Protein AF-A0A2N5GWS1-F1 (afdb_monomer_lite)

Sequence (169 aa):
MLAQNDRQTDELIFHIEDLYSKLSQNGFRKGNDLQSTSHILSLHENSSSDELVAKSTEIFDRMKKERIKPKSMFYPQMALLTFIEKGIDNLTEIKEIWEQLNAEKPFKWKKDINFMMAVTFVVSDKIEDSSLLQTNLSTTIETLIQAQQAASMAAISTAAVAASSSGGE

Structure (mmCIF, N/CA/C/O backbone):
data_AF-A0A2N5GWS1-F1
#
_entry.id   AF-A0A2N5GWS1-F1
#
loop_
_atom_site.group_PDB
_atom_site.id
_atom_site.type_symbol
_atom_site.label_atom_id
_atom_site.label_alt_id
_atom_site.label_comp_id
_atom_site.label_asym_id
_atom_site.label_entity_id
_atom_site.label_seq_id
_atom_site.pdbx_PDB_ins_code
_atom_site.Cartn_x
_atom_site.Cartn_y
_atom_site.Cartn_z
_atom_site.occupancy
_atom_site.B_iso_or_equiv
_atom_site.auth_seq_id
_atom_site.auth_comp_id
_atom_site.auth_asym_id
_atom_site.auth_atom_id
_atom_site.pdbx_PDB_model_num
ATOM 1 N N . MET A 1 1 ? 28.946 10.573 -18.589 1.00 50.00 1 MET A N 1
ATOM 2 C CA . MET A 1 1 ? 28.349 10.559 -17.238 1.00 50.00 1 MET A CA 1
ATOM 3 C C . MET A 1 1 ? 27.018 11.306 -17.203 1.00 50.00 1 MET A C 1
ATOM 5 O O . MET A 1 1 ? 26.047 10.670 -16.840 1.00 50.00 1 MET A O 1
ATOM 9 N N . LEU A 1 2 ? 26.904 12.555 -17.688 1.00 50.28 2 LEU A N 1
ATOM 10 C CA . LEU A 1 2 ? 25.602 13.262 -17.755 1.00 50.28 2 LEU A CA 1
ATOM 11 C C . LEU A 1 2 ? 24.553 12.551 -18.637 1.00 50.28 2 LEU A C 1
ATOM 13 O O . LEU A 1 2 ? 23.504 12.175 -18.143 1.00 50.28 2 LEU A O 1
ATOM 17 N N . ALA A 1 3 ? 24.895 12.202 -19.882 1.00 53.25 3 ALA A N 1
ATOM 18 C CA . ALA A 1 3 ? 23.974 11.490 -20.783 1.00 53.25 3 ALA A CA 1
ATOM 19 C C . ALA A 1 3 ? 23.582 10.064 -20.326 1.00 53.25 3 ALA A C 1
ATOM 21 O O . ALA A 1 3 ? 22.663 9.470 -20.880 1.00 53.25 3 ALA A O 1
ATOM 22 N N . GLN A 1 4 ? 24.310 9.484 -19.365 1.00 48.00 4 GLN A N 1
ATOM 23 C CA . GLN A 1 4 ? 23.981 8.172 -18.795 1.00 48.00 4 GLN A CA 1
ATOM 24 C C . GLN A 1 4 ? 22.977 8.321 -17.647 1.00 48.00 4 GLN A C 1
ATOM 26 O O . GLN A 1 4 ? 22.043 7.531 -17.569 1.00 48.00 4 GLN A O 1
ATOM 31 N N . ASN A 1 5 ? 23.120 9.378 -16.840 1.00 58.09 5 ASN A N 1
ATOM 32 C CA . ASN A 1 5 ? 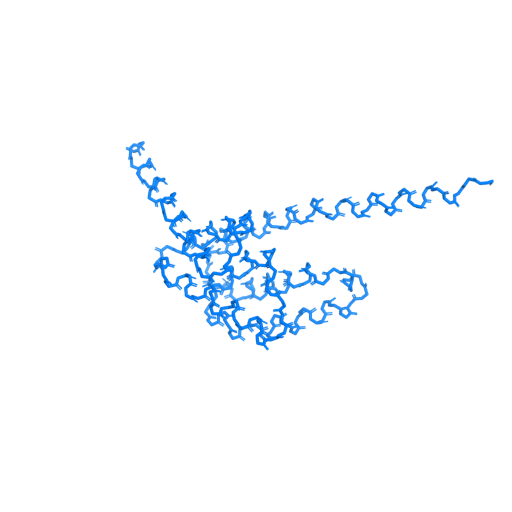22.134 9.755 -15.829 1.00 58.09 5 ASN A CA 1
ATOM 33 C C . ASN A 1 5 ? 20.807 10.195 -16.465 1.00 58.09 5 ASN A C 1
ATOM 35 O O . ASN A 1 5 ? 19.753 9.831 -15.953 1.00 58.09 5 ASN A O 1
ATOM 39 N N . ASP A 1 6 ? 20.843 10.911 -17.595 1.00 59.97 6 ASP A N 1
ATOM 40 C CA . ASP A 1 6 ? 19.622 11.324 -18.305 1.00 59.97 6 ASP A CA 1
ATOM 41 C C . ASP A 1 6 ? 18.834 10.104 -18.809 1.00 59.97 6 ASP A C 1
ATOM 43 O O . ASP A 1 6 ? 17.643 9.987 -18.544 1.00 59.97 6 ASP A O 1
ATOM 47 N N . ARG A 1 7 ? 19.514 9.124 -19.425 1.00 58.28 7 ARG A N 1
ATOM 48 C CA . ARG A 1 7 ? 18.871 7.875 -19.875 1.00 58.28 7 ARG A CA 1
ATOM 49 C C . ARG A 1 7 ? 18.282 7.060 -18.727 1.00 58.28 7 ARG A C 1
ATOM 51 O O . ARG A 1 7 ? 17.168 6.572 -18.851 1.00 58.28 7 ARG A O 1
ATOM 58 N N . GLN A 1 8 ? 18.999 6.941 -17.609 1.00 67.56 8 GLN A N 1
ATOM 59 C CA . GLN A 1 8 ? 18.480 6.260 -16.416 1.00 67.56 8 GLN A CA 1
ATOM 60 C C . GLN A 1 8 ? 17.263 6.984 -15.824 1.00 67.56 8 GLN A C 1
ATOM 62 O O . GLN A 1 8 ? 16.341 6.342 -15.327 1.00 67.56 8 GLN A O 1
ATOM 67 N N . THR A 1 9 ? 17.244 8.316 -15.899 1.00 71.06 9 THR A N 1
ATOM 68 C CA . THR A 1 9 ? 16.111 9.127 -15.441 1.00 71.06 9 THR A CA 1
ATOM 69 C C . THR A 1 9 ? 14.896 8.932 -16.347 1.00 71.06 9 THR A C 1
ATOM 71 O O . THR A 1 9 ? 13.797 8.715 -15.841 1.00 71.06 9 THR A O 1
ATOM 74 N N . ASP A 1 10 ? 15.085 8.938 -17.668 1.00 72.94 10 ASP A N 1
ATOM 75 C CA . ASP A 1 10 ? 14.013 8.701 -18.642 1.00 72.94 10 ASP A CA 1
ATOM 76 C C . ASP A 1 10 ? 13.424 7.286 -18.516 1.00 72.94 10 ASP A C 1
ATOM 78 O O . ASP A 1 10 ? 12.205 7.113 -18.546 1.00 72.94 10 ASP A O 1
ATOM 82 N N . GLU A 1 11 ? 14.275 6.273 -18.320 1.00 79.00 11 GLU A N 1
ATOM 83 C CA . GLU A 1 11 ? 13.850 4.887 -18.078 1.00 79.00 11 GLU A CA 1
ATOM 84 C C . GLU A 1 11 ? 13.017 4.765 -16.792 1.00 79.00 11 GLU A C 1
ATOM 86 O O . GLU A 1 11 ? 11.968 4.115 -16.794 1.00 79.00 11 GLU A O 1
ATOM 91 N N . LEU A 1 12 ? 13.429 5.438 -15.711 1.00 77.31 12 LEU A N 1
ATOM 92 C CA . LEU A 1 12 ? 12.685 5.461 -14.452 1.00 77.31 12 LEU A CA 1
ATOM 93 C C . LEU A 1 12 ? 11.334 6.177 -14.593 1.00 77.31 12 LEU A C 1
ATOM 95 O O . LEU A 1 12 ? 10.323 5.679 -14.096 1.00 77.31 12 LEU A O 1
ATOM 99 N N . ILE A 1 13 ? 11.293 7.320 -15.286 1.00 79.81 13 ILE A N 1
ATOM 100 C CA . ILE A 1 13 ? 10.047 8.053 -15.558 1.00 79.81 13 ILE A CA 1
ATOM 101 C C . ILE A 1 13 ? 9.083 7.169 -16.348 1.00 79.81 13 ILE A C 1
ATOM 103 O O . ILE A 1 13 ? 7.932 7.011 -15.943 1.00 79.81 13 ILE A O 1
ATOM 107 N N . PHE A 1 14 ? 9.561 6.539 -17.424 1.00 87.12 14 PHE A N 1
ATOM 108 C CA . PHE A 1 14 ? 8.744 5.635 -18.227 1.00 87.12 14 PHE A CA 1
ATOM 109 C C . PHE A 1 14 ? 8.207 4.465 -17.393 1.00 87.12 14 PHE A C 1
ATOM 111 O O . PHE A 1 14 ? 7.033 4.110 -17.499 1.00 87.12 14 PHE A O 1
ATOM 118 N N . HIS A 1 15 ? 9.036 3.893 -16.516 1.00 85.56 15 HIS A N 1
ATOM 119 C CA . HIS A 1 15 ? 8.614 2.820 -15.621 1.00 85.56 15 HIS A CA 1
ATOM 120 C C . HIS A 1 15 ? 7.516 3.269 -14.637 1.00 85.56 15 HIS A C 1
ATOM 122 O O . HIS A 1 15 ? 6.515 2.569 -14.464 1.00 85.56 15 HIS A O 1
ATOM 128 N N . ILE A 1 16 ? 7.648 4.459 -14.041 1.00 83.88 16 ILE A N 1
ATOM 129 C CA . ILE A 1 16 ? 6.628 5.045 -13.156 1.00 83.88 16 ILE A CA 1
ATOM 130 C C . ILE A 1 16 ? 5.314 5.297 -13.914 1.00 83.88 16 ILE A C 1
ATOM 132 O O . ILE A 1 16 ? 4.234 5.018 -13.385 1.00 83.88 16 ILE A O 1
ATOM 136 N N . GLU A 1 17 ? 5.379 5.808 -15.145 1.00 88.44 17 GLU A N 1
ATOM 137 C CA . GLU A 1 17 ? 4.200 6.056 -15.983 1.00 88.44 17 GLU A CA 1
ATOM 138 C C . GLU A 1 17 ? 3.496 4.757 -16.402 1.00 88.44 17 GLU A C 1
ATOM 140 O O . GLU A 1 17 ? 2.261 4.688 -16.372 1.00 88.44 17 GLU A O 1
ATOM 145 N N . ASP A 1 18 ? 4.261 3.712 -16.733 1.00 94.25 18 ASP A N 1
ATOM 146 C CA . ASP A 1 18 ? 3.735 2.377 -17.033 1.00 94.25 18 ASP A CA 1
ATOM 147 C C . ASP A 1 18 ? 2.987 1.795 -15.824 1.00 94.25 18 ASP A C 1
ATOM 149 O O . ASP A 1 18 ? 1.829 1.382 -15.948 1.00 94.25 18 ASP A O 1
ATOM 153 N N . LEU A 1 19 ? 3.592 1.857 -14.630 1.00 95.31 19 LEU A N 1
ATOM 154 C CA . LEU A 1 19 ? 2.960 1.459 -13.367 1.00 95.31 19 LEU A CA 1
ATOM 155 C C . LEU A 1 19 ? 1.662 2.237 -13.110 1.00 95.31 19 LEU A C 1
ATOM 157 O O . LEU A 1 19 ? 0.618 1.631 -12.853 1.00 95.31 19 LEU A O 1
ATOM 161 N N . TYR A 1 20 ? 1.694 3.567 -13.233 1.00 94.00 20 TYR A N 1
ATOM 162 C CA . TYR A 1 20 ? 0.519 4.418 -13.029 1.00 94.00 20 TYR A CA 1
ATOM 163 C C . TYR A 1 20 ? -0.618 4.048 -13.984 1.00 94.00 20 TYR A C 1
ATOM 165 O O . TYR A 1 20 ? -1.778 3.896 -13.577 1.00 94.00 20 TYR A O 1
ATOM 173 N N . SER A 1 21 ? -0.289 3.889 -15.268 1.00 97.44 21 SER A N 1
ATOM 174 C CA . SER A 1 21 ? -1.249 3.538 -16.308 1.00 97.44 21 SER A CA 1
ATOM 175 C C . SER A 1 21 ? -1.885 2.180 -16.023 1.00 97.44 21 SER A C 1
ATOM 177 O O . SER A 1 21 ? -3.116 2.092 -15.942 1.00 97.44 21 SER A O 1
ATOM 179 N N . LYS A 1 22 ? -1.073 1.147 -15.775 1.00 98.12 22 LYS A N 1
ATOM 180 C CA . LYS A 1 22 ? -1.541 -0.221 -15.519 1.00 98.12 22 LYS A CA 1
ATOM 181 C C . LYS A 1 22 ? -2.358 -0.336 -14.239 1.00 98.12 22 LYS A C 1
ATOM 183 O O . LYS A 1 22 ? -3.424 -0.949 -14.266 1.00 98.12 22 LYS A O 1
ATOM 188 N N . LEU A 1 23 ? -1.941 0.296 -13.142 1.00 97.56 23 LEU A N 1
ATOM 189 C CA . LEU A 1 23 ? -2.748 0.330 -11.918 1.00 97.56 23 LEU A CA 1
ATOM 190 C C . LEU A 1 23 ? -4.103 1.003 -12.171 1.00 97.56 23 LEU A C 1
ATOM 192 O O . LEU A 1 23 ? -5.138 0.492 -11.741 1.00 97.56 23 LEU A O 1
ATOM 196 N N . SER A 1 24 ? -4.129 2.112 -12.922 1.00 97.38 24 SER A N 1
ATOM 197 C CA . SER A 1 24 ? -5.389 2.796 -13.239 1.00 97.38 24 SER A CA 1
ATOM 198 C C . SER A 1 24 ? -6.347 1.932 -14.067 1.00 97.38 24 SER A C 1
ATOM 200 O O . SER A 1 24 ? -7.559 1.960 -13.845 1.00 97.38 24 SER A O 1
ATOM 202 N N . GLN A 1 25 ? -5.804 1.119 -14.977 1.00 97.50 25 GLN A N 1
ATOM 203 C CA . GLN A 1 25 ? -6.565 0.151 -15.769 1.00 97.50 25 GLN A CA 1
ATOM 204 C C . GLN A 1 25 ? -7.086 -1.017 -14.913 1.00 97.50 25 GLN A C 1
ATOM 206 O O . GLN A 1 25 ? -8.137 -1.572 -15.220 1.00 97.50 25 GLN A O 1
ATOM 211 N N . ASN A 1 26 ? -6.417 -1.330 -13.799 1.00 96.00 26 ASN A N 1
ATOM 212 C CA . ASN A 1 26 ? -6.798 -2.377 -12.843 1.00 96.00 26 ASN A CA 1
ATOM 213 C C . ASN A 1 26 ? -7.661 -1.857 -11.672 1.00 96.00 26 ASN A C 1
ATOM 215 O O . ASN A 1 26 ? -7.730 -2.461 -10.605 1.00 96.00 26 ASN A O 1
ATOM 219 N N . GLY A 1 27 ? -8.363 -0.736 -11.864 1.00 93.06 27 GLY A N 1
ATOM 220 C CA . GLY A 1 27 ? -9.391 -0.258 -10.932 1.00 93.06 27 GLY A CA 1
ATOM 221 C C . GLY A 1 27 ? -8.901 0.696 -9.842 1.00 93.06 27 GLY A C 1
ATOM 222 O O . GLY A 1 27 ? -9.717 1.170 -9.042 1.00 93.06 27 GLY A O 1
ATOM 223 N N . PHE A 1 28 ? -7.613 1.051 -9.830 1.00 96.00 28 PHE A N 1
ATOM 224 C CA . PHE A 1 28 ? -7.108 2.099 -8.951 1.00 96.00 28 PHE A CA 1
ATOM 225 C C . PHE A 1 28 ? -7.523 3.474 -9.481 1.00 96.00 28 PHE A C 1
ATOM 227 O O . PHE A 1 28 ? -7.305 3.838 -10.636 1.00 96.00 28 PHE A O 1
ATOM 234 N N . ARG A 1 29 ? -8.139 4.284 -8.620 1.00 96.38 29 ARG A N 1
ATOM 235 C CA . ARG A 1 29 ? -8.558 5.641 -8.997 1.00 96.38 29 ARG A CA 1
ATOM 236 C C . ARG A 1 29 ? -7.342 6.535 -9.243 1.00 96.38 29 ARG A C 1
ATOM 238 O O . ARG A 1 29 ? -6.488 6.650 -8.370 1.00 96.38 29 ARG A O 1
ATOM 245 N N . LYS A 1 30 ? -7.325 7.218 -10.390 1.00 93.06 30 LYS A N 1
ATOM 246 C CA . LYS A 1 30 ? -6.321 8.236 -10.727 1.00 93.06 30 LYS A CA 1
ATOM 247 C C . LYS A 1 30 ? -6.293 9.358 -9.685 1.00 93.06 30 LYS A C 1
ATOM 249 O O . LYS A 1 30 ? -7.343 9.790 -9.211 1.00 93.06 30 LYS A O 1
ATOM 254 N N . GLY A 1 31 ? -5.094 9.830 -9.357 1.00 86.88 31 GLY A N 1
ATOM 255 C CA . GLY A 1 31 ? -4.857 10.922 -8.412 1.00 86.88 31 GLY A CA 1
ATOM 256 C C . GLY A 1 31 ? -3.470 10.842 -7.777 1.00 86.88 31 GLY A C 1
ATOM 257 O O . GLY A 1 31 ? -2.670 9.980 -8.143 1.00 86.88 31 GLY A O 1
ATOM 258 N N . ASN A 1 32 ? -3.212 11.722 -6.810 1.00 83.44 32 ASN A N 1
ATOM 259 C CA . ASN A 1 32 ? -1.914 11.826 -6.136 1.00 83.44 32 ASN A CA 1
ATOM 260 C C . ASN A 1 32 ? -1.539 10.531 -5.409 1.00 83.44 32 ASN A C 1
ATOM 262 O O . ASN A 1 32 ? -0.408 10.083 -5.525 1.00 83.44 32 ASN A O 1
ATOM 266 N N . ASP A 1 33 ? -2.498 9.878 -4.745 1.00 87.75 33 ASP A N 1
ATOM 267 C CA . ASP A 1 33 ? -2.230 8.612 -4.054 1.00 87.75 33 ASP A CA 1
ATOM 268 C C . ASP A 1 33 ? -1.742 7.526 -5.025 1.00 87.75 33 ASP A C 1
ATOM 270 O O . ASP A 1 33 ? -0.825 6.771 -4.709 1.00 87.75 33 ASP A O 1
ATOM 274 N N . LEU A 1 34 ? -2.315 7.469 -6.235 1.00 91.62 34 LEU A N 1
ATOM 275 C CA . LEU A 1 34 ? -1.888 6.537 -7.281 1.00 91.62 34 LEU A CA 1
ATOM 276 C C . LEU A 1 34 ? -0.493 6.882 -7.815 1.00 91.62 34 LEU A C 1
ATOM 278 O O . LEU A 1 34 ? 0.307 5.985 -8.076 1.00 91.62 34 LEU A O 1
ATOM 282 N N . GLN A 1 35 ? -0.186 8.172 -7.947 1.00 84.31 35 GLN A N 1
ATOM 283 C CA . GLN A 1 35 ? 1.146 8.632 -8.331 1.00 84.31 35 GLN A CA 1
ATOM 284 C C . GLN A 1 35 ? 2.182 8.226 -7.278 1.00 84.31 35 GLN A C 1
ATOM 286 O O . GLN A 1 35 ? 3.161 7.568 -7.618 1.00 84.31 35 GLN A O 1
ATOM 291 N N . SER A 1 36 ? 1.931 8.521 -5.999 1.00 84.06 36 SER A N 1
ATOM 292 C CA . SER A 1 36 ? 2.791 8.098 -4.888 1.00 84.06 36 SER A CA 1
ATOM 293 C C . SER A 1 36 ? 2.977 6.582 -4.860 1.00 84.06 36 SER A C 1
ATOM 295 O O . SER A 1 36 ? 4.094 6.106 -4.705 1.00 84.06 36 SER A O 1
ATOM 297 N N . THR A 1 37 ? 1.908 5.819 -5.089 1.00 90.25 37 THR A N 1
ATOM 298 C CA . THR A 1 37 ? 1.956 4.350 -5.193 1.00 90.25 37 THR A CA 1
ATOM 299 C C . THR A 1 37 ? 2.880 3.895 -6.321 1.00 90.25 37 THR A C 1
ATOM 301 O O . THR A 1 37 ? 3.702 3.010 -6.115 1.00 90.25 37 THR A O 1
ATOM 304 N N . SER A 1 38 ? 2.789 4.526 -7.493 1.00 88.88 38 SER A N 1
ATOM 305 C CA . SER A 1 38 ? 3.617 4.190 -8.660 1.00 88.88 38 SER A CA 1
ATOM 306 C C . SER A 1 38 ? 5.096 4.496 -8.405 1.00 88.88 38 SER A C 1
ATOM 308 O O . SER A 1 38 ? 5.953 3.679 -8.727 1.00 88.88 38 SER A O 1
ATOM 310 N N . HIS A 1 39 ? 5.395 5.619 -7.742 1.00 83.50 39 HIS A N 1
ATOM 311 C CA . HIS A 1 39 ? 6.753 5.929 -7.292 1.00 83.50 39 HIS A CA 1
ATOM 312 C C . HIS A 1 39 ? 7.283 4.891 -6.300 1.00 83.50 39 HIS A C 1
ATOM 314 O O . HIS A 1 39 ? 8.387 4.393 -6.486 1.00 83.50 39 HIS A O 1
ATOM 320 N N . ILE A 1 40 ? 6.504 4.521 -5.280 1.00 85.50 40 ILE A N 1
ATOM 321 C CA . ILE A 1 40 ? 6.928 3.516 -4.294 1.00 85.50 40 ILE A CA 1
ATOM 322 C C . ILE A 1 40 ? 7.207 2.174 -4.981 1.00 85.50 40 ILE A C 1
ATOM 324 O O . ILE A 1 40 ? 8.237 1.565 -4.724 1.00 85.50 40 ILE A O 1
ATOM 328 N N . LEU A 1 41 ? 6.330 1.728 -5.885 1.00 88.06 41 LEU A N 1
ATOM 329 C CA . LEU A 1 41 ? 6.518 0.471 -6.613 1.00 88.06 41 LEU A CA 1
ATOM 330 C C . LEU A 1 41 ? 7.750 0.488 -7.525 1.00 88.06 41 LEU A C 1
ATOM 332 O O . LEU A 1 41 ? 8.413 -0.537 -7.631 1.00 88.06 41 LEU A O 1
ATOM 336 N N . SER A 1 42 ? 8.099 1.636 -8.115 1.00 85.50 42 SER A N 1
ATOM 337 C CA . SER A 1 42 ? 9.307 1.769 -8.946 1.00 85.50 42 SER A CA 1
ATOM 338 C C . SER A 1 42 ? 10.622 1.530 -8.191 1.00 85.50 42 SER A C 1
ATOM 340 O O . SER A 1 42 ? 11.660 1.364 -8.821 1.00 85.50 42 SER A O 1
ATOM 342 N N . LEU A 1 43 ? 10.589 1.471 -6.852 1.00 83.12 43 LEU A N 1
ATOM 343 C CA . LEU A 1 43 ? 11.749 1.109 -6.031 1.00 83.12 43 LEU A CA 1
ATOM 344 C C . LEU A 1 43 ? 12.043 -0.404 -6.040 1.00 83.12 43 LEU A C 1
ATOM 346 O O . LEU A 1 43 ? 13.069 -0.829 -5.513 1.00 83.12 43 LEU A O 1
ATOM 350 N N . HIS A 1 44 ? 11.164 -1.235 -6.610 1.00 80.44 44 HIS A N 1
ATOM 351 C CA . HIS A 1 44 ? 11.452 -2.652 -6.837 1.00 80.44 44 HIS A CA 1
ATOM 352 C C . HIS A 1 44 ? 12.406 -2.824 -8.018 1.00 80.44 44 HIS A C 1
ATOM 354 O O . HIS A 1 44 ? 11.980 -2.907 -9.164 1.00 80.44 44 HIS A O 1
ATOM 360 N N . GLU A 1 45 ? 13.700 -2.959 -7.738 1.00 74.12 45 GLU A N 1
ATOM 361 C CA . GLU A 1 45 ? 14.736 -3.055 -8.782 1.00 74.12 45 GLU A CA 1
ATOM 362 C C . GLU A 1 45 ? 14.622 -4.310 -9.672 1.00 74.12 45 GLU A C 1
ATOM 364 O O . GLU A 1 45 ? 15.092 -4.306 -10.806 1.00 74.12 45 GLU A O 1
ATOM 369 N N . ASN A 1 46 ? 13.995 -5.387 -9.178 1.00 76.62 46 ASN A N 1
ATOM 370 C CA . ASN A 1 46 ? 13.985 -6.706 -9.830 1.00 76.62 46 ASN A CA 1
ATOM 371 C C . ASN A 1 46 ? 12.581 -7.243 -10.166 1.00 76.62 46 ASN A C 1
ATOM 373 O O . ASN A 1 46 ? 12.442 -8.436 -10.427 1.00 76.62 46 ASN A O 1
ATOM 377 N N . SER A 1 47 ? 11.536 -6.410 -10.118 1.00 82.56 47 SER A N 1
ATOM 378 C CA . SER A 1 47 ? 10.164 -6.832 -10.453 1.00 82.56 47 SER A CA 1
ATOM 379 C C . SER A 1 47 ? 9.648 -6.104 -11.686 1.00 82.56 47 SER A C 1
ATOM 381 O O . SER A 1 47 ? 9.857 -4.905 -11.850 1.00 82.56 47 SER A O 1
ATOM 383 N N . SER A 1 48 ? 8.926 -6.816 -12.546 1.00 90.31 48 SER A N 1
ATOM 384 C CA . SER A 1 48 ? 8.242 -6.191 -13.679 1.00 90.31 48 SER A CA 1
ATOM 385 C C . SER A 1 48 ? 7.019 -5.387 -13.221 1.00 90.31 48 SER A C 1
ATOM 387 O O . SER A 1 48 ? 6.385 -5.710 -12.211 1.00 90.31 48 SER A O 1
ATOM 389 N N . SER A 1 49 ? 6.616 -4.375 -14.000 1.00 92.50 49 SER A N 1
ATOM 390 C CA . SER A 1 49 ? 5.391 -3.616 -13.714 1.00 92.50 49 SER A CA 1
ATOM 391 C C . SER A 1 49 ? 4.161 -4.520 -13.596 1.00 92.50 49 SER A C 1
ATOM 393 O O . SER A 1 49 ? 3.296 -4.272 -12.761 1.00 92.50 49 SER A O 1
ATOM 395 N N . ASP A 1 50 ? 4.079 -5.577 -14.409 1.00 94.31 50 ASP A N 1
ATOM 396 C CA . ASP A 1 50 ? 2.933 -6.492 -14.423 1.00 94.31 50 ASP A CA 1
ATOM 397 C C . ASP A 1 50 ? 2.846 -7.304 -13.127 1.00 94.31 50 ASP A C 1
ATOM 399 O O . ASP A 1 50 ? 1.767 -7.425 -12.547 1.00 94.31 50 ASP A O 1
ATOM 403 N N . GLU A 1 51 ? 3.979 -7.793 -12.618 1.00 93.50 51 GLU A N 1
ATOM 404 C CA . GLU A 1 51 ? 4.042 -8.481 -11.324 1.00 93.50 51 GLU A CA 1
ATOM 405 C C . GLU A 1 51 ? 3.646 -7.553 -10.170 1.00 93.50 51 GLU A C 1
ATOM 407 O O . GLU A 1 51 ? 2.890 -7.951 -9.282 1.00 93.50 51 GLU A O 1
ATOM 412 N N . LEU A 1 52 ? 4.118 -6.304 -10.183 1.00 94.12 52 LEU A N 1
ATOM 413 C CA . LEU A 1 52 ? 3.813 -5.319 -9.142 1.00 94.12 52 LEU A CA 1
ATOM 414 C C . LEU A 1 52 ? 2.344 -4.888 -9.162 1.00 94.12 52 LEU A C 1
ATOM 416 O O . LEU A 1 52 ? 1.721 -4.753 -8.104 1.00 94.12 52 LEU A O 1
ATOM 420 N N . VAL A 1 53 ? 1.767 -4.717 -10.352 1.00 96.50 53 VAL A N 1
ATOM 421 C CA . VAL A 1 53 ? 0.341 -4.420 -10.540 1.00 96.50 53 VAL A CA 1
ATOM 422 C C . VAL A 1 53 ? -0.511 -5.602 -10.090 1.00 96.50 53 VAL A C 1
ATOM 424 O O . VAL A 1 53 ? -1.497 -5.396 -9.378 1.00 96.50 53 VAL A O 1
ATOM 427 N N . ALA A 1 54 ? -0.123 -6.833 -10.436 1.00 95.19 54 ALA A N 1
ATOM 428 C CA . ALA A 1 54 ? -0.819 -8.041 -10.005 1.00 95.19 54 ALA A CA 1
ATOM 429 C C . ALA A 1 54 ? -0.814 -8.176 -8.474 1.00 95.19 54 ALA A C 1
ATOM 431 O O . ALA A 1 54 ? -1.884 -8.280 -7.874 1.00 95.19 54 ALA A O 1
ATOM 432 N N . LYS A 1 55 ? 0.358 -8.059 -7.831 1.00 93.38 55 LYS A N 1
ATOM 433 C CA . LYS A 1 55 ? 0.491 -8.072 -6.362 1.00 93.38 55 LYS A CA 1
ATOM 434 C C . LYS A 1 55 ? -0.346 -6.976 -5.701 1.00 93.38 55 LYS A C 1
ATOM 436 O O . LYS A 1 55 ? -1.080 -7.237 -4.751 1.00 93.38 55 LYS A O 1
ATOM 441 N N . SER A 1 56 ? -0.278 -5.750 -6.220 1.00 94.81 56 SER A N 1
ATOM 442 C CA . SER A 1 56 ? -1.046 -4.616 -5.687 1.00 94.81 56 SER A CA 1
ATOM 443 C C . SER A 1 56 ? -2.557 -4.847 -5.797 1.00 94.81 56 SER A C 1
ATOM 445 O O . SER A 1 56 ? -3.307 -4.548 -4.864 1.00 94.81 56 SER A O 1
ATOM 447 N N . THR A 1 57 ? -3.012 -5.416 -6.916 1.00 94.88 57 THR A N 1
ATOM 448 C CA . THR A 1 57 ? -4.424 -5.759 -7.151 1.00 94.88 57 THR A CA 1
ATOM 449 C C . THR A 1 57 ? -4.880 -6.891 -6.230 1.00 94.88 57 THR A C 1
ATOM 451 O O . THR A 1 57 ? -5.970 -6.830 -5.663 1.00 94.88 57 THR A O 1
ATOM 454 N N . GLU A 1 58 ? -4.031 -7.888 -5.993 1.00 93.81 58 GLU A N 1
ATOM 455 C CA . GLU A 1 58 ? -4.320 -8.972 -5.056 1.00 93.81 58 GLU A CA 1
ATOM 456 C C . GLU A 1 58 ? -4.484 -8.456 -3.617 1.00 93.81 58 GLU A C 1
ATOM 458 O O . GLU A 1 58 ? -5.460 -8.801 -2.943 1.00 93.81 58 GLU A O 1
ATOM 463 N N . ILE A 1 59 ? -3.599 -7.559 -3.167 1.00 93.50 59 ILE A N 1
ATOM 464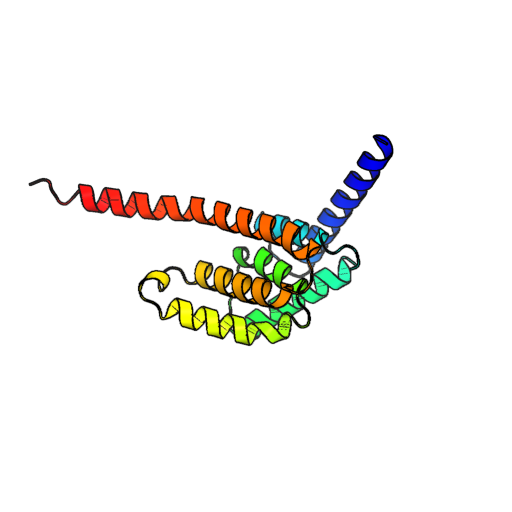 C CA . ILE A 1 59 ? -3.720 -6.875 -1.869 1.00 93.50 59 ILE A CA 1
ATOM 465 C C . ILE A 1 59 ? -5.034 -6.081 -1.808 1.00 93.50 59 ILE A C 1
ATOM 467 O O . ILE A 1 59 ? -5.757 -6.156 -0.811 1.00 93.50 59 ILE A O 1
ATOM 471 N N . PHE A 1 60 ? -5.395 -5.371 -2.883 1.00 93.06 60 PHE A N 1
ATOM 472 C CA . PHE A 1 60 ? -6.653 -4.621 -2.985 1.00 93.06 60 PHE A CA 1
ATOM 473 C C . PHE A 1 60 ? -7.879 -5.503 -2.793 1.00 93.06 60 PHE A C 1
ATOM 475 O O . PHE A 1 60 ? -8.795 -5.162 -2.035 1.00 93.06 60 PHE A O 1
ATOM 482 N N . ASP A 1 61 ? -7.900 -6.657 -3.444 1.00 92.25 61 ASP A N 1
ATOM 483 C CA . ASP A 1 61 ? -9.003 -7.596 -3.326 1.00 92.25 61 ASP A CA 1
ATOM 484 C C . ASP A 1 61 ? -9.016 -8.308 -1.973 1.00 92.25 61 ASP A C 1
ATOM 486 O O . ASP A 1 61 ? -10.091 -8.532 -1.405 1.00 92.25 61 ASP A O 1
ATOM 490 N N . ARG A 1 62 ? -7.849 -8.606 -1.396 1.00 90.75 62 ARG A N 1
ATOM 491 C CA . ARG A 1 62 ? -7.751 -9.179 -0.050 1.00 90.75 62 ARG A CA 1
ATOM 492 C C . ARG A 1 62 ? -8.248 -8.206 1.019 1.00 90.75 62 ARG A C 1
ATOM 494 O O . ARG A 1 62 ? -9.011 -8.628 1.885 1.00 90.75 62 ARG A O 1
ATOM 501 N N . MET A 1 63 ? -7.941 -6.912 0.918 1.00 91.56 63 MET A N 1
ATOM 502 C CA . MET A 1 63 ? -8.498 -5.889 1.815 1.00 91.56 63 MET A CA 1
ATOM 503 C C . MET A 1 63 ? -10.031 -5.905 1.812 1.00 91.56 63 MET A C 1
ATOM 505 O O . MET A 1 63 ? -10.648 -5.917 2.879 1.00 91.56 63 MET A O 1
ATOM 509 N N . LYS A 1 64 ? -10.665 -5.998 0.631 1.00 90.00 64 LYS A N 1
ATOM 510 C CA . LYS A 1 64 ? -12.132 -6.120 0.536 1.00 90.00 64 LYS A CA 1
ATOM 511 C C . LYS A 1 64 ? -12.648 -7.369 1.248 1.00 90.00 64 LYS A C 1
ATOM 513 O O . LYS A 1 64 ? -13.640 -7.278 1.972 1.00 90.00 64 LYS A O 1
ATOM 518 N N . LYS A 1 65 ? -11.987 -8.520 1.053 1.00 89.81 65 LYS A N 1
ATOM 519 C CA . LYS A 1 65 ? -12.342 -9.790 1.719 1.00 89.81 65 LYS A CA 1
ATOM 520 C C . LYS A 1 65 ? -12.262 -9.659 3.243 1.00 89.81 65 LYS A C 1
ATOM 522 O O . LYS A 1 65 ? -13.154 -10.135 3.938 1.00 89.81 65 LYS A O 1
ATOM 527 N N . GLU A 1 66 ? -11.278 -8.918 3.745 1.00 86.12 66 GLU A N 1
ATOM 528 C CA . GLU A 1 66 ? -11.101 -8.627 5.172 1.00 86.12 66 GLU A CA 1
ATOM 529 C C . GLU A 1 66 ? -12.008 -7.510 5.717 1.00 86.12 66 GLU A C 1
ATOM 531 O O . GLU A 1 66 ? -11.915 -7.149 6.895 1.00 86.12 66 GLU A O 1
ATOM 536 N N . ARG A 1 67 ? -12.942 -7.000 4.898 1.00 87.81 67 ARG A N 1
ATOM 537 C CA . ARG A 1 67 ? -13.857 -5.884 5.205 1.00 87.81 67 ARG A CA 1
ATOM 538 C C . ARG A 1 67 ? -13.149 -4.546 5.443 1.00 87.81 67 ARG A C 1
ATOM 540 O O . ARG A 1 67 ? -13.723 -3.636 6.042 1.00 87.81 67 ARG A O 1
ATOM 547 N N . ILE A 1 68 ? -11.936 -4.394 4.921 1.00 88.06 68 ILE A N 1
ATOM 548 C CA . ILE A 1 68 ? -11.202 -3.132 4.890 1.00 88.06 68 ILE A CA 1
ATOM 549 C C . ILE A 1 68 ? -11.540 -2.440 3.569 1.00 88.06 68 ILE A C 1
ATOM 551 O O . ILE A 1 68 ? -11.278 -2.960 2.486 1.00 88.06 68 ILE A O 1
ATOM 555 N N . LYS A 1 69 ? -12.156 -1.255 3.633 1.00 90.75 69 LYS A N 1
ATOM 556 C CA . LYS A 1 69 ? -12.501 -0.497 2.424 1.00 90.75 69 LYS A CA 1
ATOM 557 C C . LYS A 1 69 ? -11.213 0.039 1.771 1.00 90.75 69 LYS A C 1
ATOM 559 O O . LYS A 1 69 ? -10.549 0.855 2.410 1.00 90.75 69 LYS A O 1
ATOM 564 N N . PRO A 1 70 ? -10.887 -0.324 0.515 1.00 87.75 70 PRO A N 1
ATOM 565 C CA . PRO A 1 70 ? -9.670 0.137 -0.152 1.00 87.75 70 PRO A CA 1
ATOM 566 C C . PRO A 1 70 ? -9.848 1.585 -0.634 1.00 87.75 70 PRO A C 1
ATOM 568 O O . PRO A 1 70 ? -10.328 1.853 -1.736 1.00 87.75 70 PRO A O 1
ATOM 571 N N . LYS A 1 71 ? -9.560 2.543 0.249 1.00 92.75 71 LYS A N 1
ATOM 572 C CA . LYS A 1 71 ? -9.586 3.981 -0.055 1.00 92.75 71 LYS A CA 1
ATOM 573 C C . LYS A 1 71 ? -8.330 4.362 -0.843 1.00 92.75 71 LYS A C 1
ATOM 575 O O . LYS A 1 71 ? -7.280 3.786 -0.593 1.00 92.75 71 LYS A O 1
ATOM 580 N N . SER A 1 72 ? -8.414 5.375 -1.712 1.00 91.50 72 SER A N 1
ATOM 581 C CA . SER A 1 72 ? -7.240 5.867 -2.457 1.00 91.50 72 SER A CA 1
ATOM 582 C C . SER A 1 72 ? -6.069 6.222 -1.546 1.00 91.50 72 SER A C 1
ATOM 584 O O . SER A 1 72 ? -4.952 5.805 -1.816 1.00 91.50 72 SER A O 1
ATOM 586 N N . MET A 1 73 ? -6.345 6.844 -0.397 1.00 87.88 73 MET A N 1
ATOM 587 C CA . MET A 1 73 ? -5.330 7.178 0.608 1.00 87.88 73 MET A CA 1
ATOM 588 C C . MET A 1 73 ? -4.561 5.973 1.178 1.00 87.88 73 MET A C 1
ATOM 590 O O . MET A 1 73 ? -3.582 6.180 1.880 1.00 87.88 73 MET A O 1
ATOM 594 N N . PHE A 1 74 ? -5.020 4.738 0.938 1.00 92.94 74 PHE A N 1
ATOM 595 C CA . PHE A 1 74 ? -4.337 3.511 1.349 1.00 92.94 74 PHE A CA 1
ATOM 596 C C . PHE A 1 74 ? -3.471 2.907 0.240 1.00 92.94 74 PHE A C 1
ATOM 598 O O . PHE A 1 74 ? -2.737 1.963 0.509 1.00 92.94 74 PHE A O 1
ATOM 605 N N . TYR A 1 75 ? -3.525 3.409 -0.998 1.00 93.81 75 TYR A N 1
ATOM 606 C CA . TYR A 1 75 ? -2.728 2.843 -2.090 1.00 93.81 75 TYR A CA 1
ATOM 607 C C . TYR A 1 75 ? -1.219 2.864 -1.797 1.00 93.81 75 TYR A C 1
ATOM 609 O O . TYR A 1 75 ? -0.584 1.831 -2.014 1.00 93.81 75 TYR A O 1
ATOM 617 N N . PRO A 1 76 ? -0.640 3.934 -1.210 1.00 89.94 76 PRO A N 1
ATOM 618 C CA . PRO A 1 76 ? 0.767 3.909 -0.822 1.00 89.94 76 PRO A CA 1
ATOM 619 C C . PRO A 1 76 ? 1.082 2.774 0.159 1.00 89.94 76 PRO A C 1
ATOM 621 O O . PRO A 1 76 ? 2.066 2.067 -0.010 1.00 89.94 76 PRO A O 1
ATOM 624 N N . GLN A 1 77 ? 0.211 2.529 1.141 1.00 89.31 77 GLN A N 1
ATOM 625 C CA . GLN A 1 77 ? 0.348 1.428 2.101 1.00 89.31 77 GLN A CA 1
ATOM 626 C C . GLN A 1 77 ? 0.312 0.072 1.398 1.00 89.31 77 GLN A C 1
ATOM 628 O O . GLN A 1 77 ? 1.075 -0.824 1.739 1.00 89.31 77 GLN A O 1
ATOM 633 N N . MET A 1 78 ? -0.541 -0.074 0.387 1.00 92.12 78 MET A N 1
ATOM 634 C CA . MET A 1 78 ? -0.625 -1.295 -0.412 1.00 92.12 78 MET A CA 1
ATOM 635 C C . MET A 1 78 ? 0.652 -1.521 -1.223 1.00 92.12 78 MET A C 1
ATOM 637 O O . MET A 1 78 ? 1.110 -2.656 -1.300 1.00 92.12 78 MET A O 1
ATOM 641 N N . ALA A 1 79 ? 1.268 -0.458 -1.752 1.00 90.62 79 ALA A N 1
ATOM 642 C CA . ALA A 1 79 ? 2.583 -0.552 -2.378 1.00 90.62 79 ALA A CA 1
ATOM 643 C C . ALA A 1 79 ? 3.663 -0.980 -1.377 1.00 90.62 79 ALA A C 1
ATOM 645 O O . ALA A 1 79 ? 4.449 -1.863 -1.702 1.00 90.62 79 ALA A O 1
ATOM 646 N N . LEU A 1 80 ? 3.676 -0.451 -0.148 1.00 88.19 80 LEU A N 1
ATOM 647 C CA . LEU A 1 80 ? 4.633 -0.887 0.885 1.00 88.19 80 LEU A CA 1
ATOM 648 C C . LEU A 1 80 ? 4.507 -2.389 1.189 1.00 88.19 80 LEU A C 1
ATOM 650 O O . LEU A 1 80 ? 5.513 -3.081 1.316 1.00 88.19 80 LEU A O 1
ATOM 654 N N . LEU A 1 81 ? 3.284 -2.924 1.215 1.00 89.75 81 LEU A N 1
ATOM 655 C CA . LEU A 1 81 ? 3.043 -4.357 1.426 1.00 89.75 81 LEU A CA 1
ATOM 656 C C . LEU A 1 81 ? 3.591 -5.254 0.306 1.00 89.75 81 LEU A C 1
ATOM 658 O O . LEU A 1 81 ? 3.738 -6.455 0.517 1.00 89.75 81 LEU A O 1
ATOM 662 N N . THR A 1 82 ? 3.924 -4.709 -0.866 1.00 89.19 82 THR A N 1
ATOM 663 C CA . THR A 1 82 ? 4.569 -5.491 -1.936 1.00 89.19 82 THR A CA 1
ATOM 664 C C . THR A 1 82 ? 6.048 -5.789 -1.664 1.00 89.19 82 THR A C 1
ATOM 666 O O . THR A 1 82 ? 6.597 -6.686 -2.302 1.00 89.19 82 THR A O 1
ATOM 669 N N . PHE A 1 83 ? 6.685 -5.066 -0.731 1.00 82.69 83 PHE A N 1
ATOM 670 C CA . PHE A 1 83 ? 8.097 -5.236 -0.354 1.00 82.69 83 PHE A CA 1
ATOM 671 C C . PHE A 1 83 ? 8.334 -6.345 0.668 1.00 82.69 83 PHE A C 1
ATOM 673 O O . PHE A 1 83 ? 9.463 -6.805 0.810 1.00 82.69 83 PHE A O 1
ATOM 680 N N . ILE A 1 84 ? 7.290 -6.782 1.368 1.00 81.81 84 ILE A N 1
ATOM 681 C CA . ILE A 1 84 ? 7.389 -7.854 2.356 1.00 81.81 84 ILE A CA 1
ATOM 682 C C . ILE A 1 84 ? 7.003 -9.193 1.728 1.00 81.81 84 ILE A C 1
ATOM 684 O O . ILE A 1 84 ? 6.017 -9.305 0.988 1.00 81.81 84 ILE A O 1
ATOM 688 N N . GLU A 1 85 ? 7.772 -10.236 2.039 1.00 71.19 85 GLU A N 1
ATOM 689 C CA . GLU A 1 85 ? 7.426 -11.591 1.625 1.00 71.19 85 GLU A CA 1
ATOM 690 C C . GLU A 1 85 ? 6.072 -11.976 2.243 1.00 71.19 85 GLU A C 1
ATOM 692 O O . GLU A 1 85 ? 5.803 -11.708 3.416 1.00 71.19 85 GLU A O 1
ATOM 697 N N . LYS A 1 86 ? 5.181 -12.559 1.431 1.00 70.19 86 LYS A N 1
ATOM 698 C CA . LYS A 1 86 ? 3.804 -12.895 1.833 1.00 70.19 86 LYS A CA 1
ATOM 699 C C . LYS A 1 86 ? 3.004 -11.704 2.387 1.00 70.19 86 LYS A C 1
ATOM 701 O O . LYS A 1 86 ? 2.169 -11.874 3.269 1.00 70.19 86 LYS A O 1
ATOM 706 N N . GLY A 1 87 ? 3.188 -10.495 1.848 1.00 63.38 87 GLY A N 1
ATOM 707 C CA . GLY A 1 87 ? 2.448 -9.297 2.282 1.00 63.38 87 GLY A CA 1
ATOM 708 C C . GLY A 1 87 ? 0.923 -9.443 2.365 1.00 63.38 87 GLY A C 1
ATOM 709 O O . GLY A 1 87 ? 0.289 -8.837 3.225 1.00 63.38 87 GLY A O 1
ATOM 710 N N . ILE A 1 88 ? 0.338 -10.306 1.532 1.00 66.00 88 ILE A N 1
ATOM 711 C CA . ILE A 1 88 ? -1.092 -10.655 1.540 1.00 66.00 88 ILE A CA 1
ATOM 712 C C . ILE A 1 88 ? -1.505 -11.430 2.802 1.00 66.00 88 ILE A C 1
ATOM 714 O O . ILE A 1 88 ? -2.606 -11.209 3.315 1.00 66.00 88 ILE A O 1
ATOM 718 N N . ASP A 1 89 ? -0.631 -12.292 3.324 1.00 76.44 89 ASP A N 1
ATOM 719 C CA . ASP A 1 89 ? -0.881 -13.092 4.531 1.00 76.44 89 ASP A CA 1
ATOM 720 C C . ASP A 1 89 ? -0.827 -12.221 5.795 1.00 76.44 89 ASP A C 1
ATOM 722 O O . ASP A 1 89 ? -1.510 -12.496 6.782 1.00 76.44 89 ASP A O 1
ATOM 726 N N . ASN A 1 90 ? -0.099 -11.103 5.731 1.00 82.25 90 ASN A N 1
ATOM 727 C CA . ASN A 1 90 ? 0.050 -10.160 6.839 1.00 82.25 90 ASN A CA 1
ATOM 728 C C . ASN A 1 90 ? -1.167 -9.231 7.020 1.00 82.25 90 ASN A C 1
ATOM 730 O O . ASN A 1 90 ? -1.245 -8.507 8.009 1.00 82.25 90 ASN A O 1
ATOM 734 N N . LEU A 1 91 ? -2.156 -9.248 6.115 1.00 85.62 91 LEU A N 1
ATOM 735 C CA . LEU A 1 91 ? -3.362 -8.415 6.256 1.00 85.62 91 LEU A CA 1
ATOM 736 C C . LEU A 1 91 ? -4.199 -8.761 7.495 1.00 85.62 91 LEU A C 1
ATOM 738 O O . LEU A 1 91 ? -4.874 -7.880 8.028 1.00 85.62 91 LEU A O 1
ATOM 742 N N . THR A 1 92 ? -4.136 -10.006 7.972 1.00 86.56 92 THR A N 1
ATOM 743 C CA . THR A 1 92 ? -4.769 -10.409 9.237 1.00 86.56 92 THR A CA 1
ATOM 744 C C . THR A 1 92 ? -4.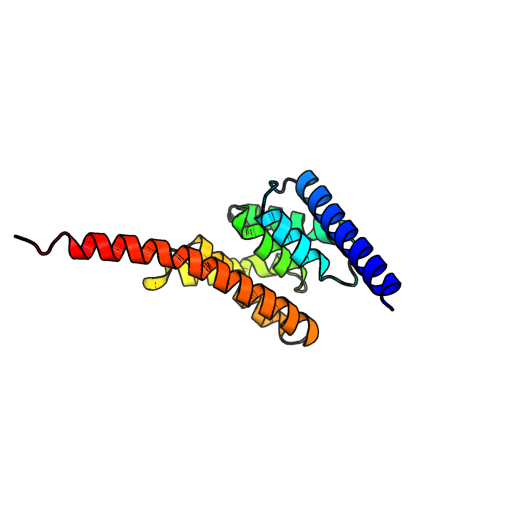083 -9.732 10.425 1.00 86.56 92 THR A C 1
ATOM 746 O O . THR A 1 92 ? -4.750 -9.077 11.219 1.00 86.56 92 THR A O 1
ATOM 749 N N . GLU A 1 93 ? -2.753 -9.800 10.492 1.00 89.25 93 GLU A N 1
ATOM 750 C CA . GLU A 1 93 ? -1.940 -9.160 11.535 1.00 89.25 93 GLU A CA 1
ATOM 751 C C . GLU A 1 93 ? -2.127 -7.631 11.542 1.00 89.25 93 GLU A C 1
ATOM 753 O O . GLU A 1 93 ? -2.379 -7.021 12.581 1.00 89.25 93 GLU A O 1
ATOM 758 N N . ILE A 1 94 ? -2.124 -7.005 10.360 1.00 90.75 94 ILE A N 1
ATOM 759 C CA . ILE A 1 94 ? -2.391 -5.567 10.199 1.00 90.75 94 ILE A CA 1
ATOM 760 C C . ILE A 1 94 ? -3.770 -5.203 10.748 1.00 90.75 94 ILE A C 1
ATOM 762 O O . ILE A 1 94 ? -3.933 -4.165 11.390 1.00 90.75 94 ILE A O 1
ATOM 766 N N . LYS A 1 95 ? -4.780 -6.039 10.495 1.00 90.44 95 LYS A N 1
ATOM 767 C CA . LYS A 1 95 ? -6.135 -5.811 10.993 1.00 90.44 95 LYS A CA 1
ATOM 768 C C . LYS A 1 95 ? -6.204 -5.924 12.513 1.00 90.44 95 LYS A C 1
ATOM 770 O O . LYS A 1 95 ? -6.860 -5.089 13.128 1.00 90.44 95 LYS A O 1
ATOM 775 N N . GLU A 1 96 ? -5.506 -6.881 13.115 1.00 91.19 96 GLU A N 1
ATOM 776 C CA . GLU A 1 96 ? -5.429 -7.020 14.573 1.00 91.19 96 GLU A CA 1
ATOM 777 C C . GLU A 1 96 ? -4.784 -5.788 15.220 1.00 91.19 96 GLU A C 1
ATOM 779 O O . GLU A 1 96 ? -5.367 -5.194 16.128 1.00 91.19 96 GLU A O 1
ATOM 784 N N . ILE A 1 97 ? -3.638 -5.330 14.705 1.00 90.75 97 ILE A N 1
ATOM 785 C CA . ILE A 1 97 ? -2.969 -4.109 15.188 1.00 90.75 97 ILE A CA 1
ATOM 786 C C . ILE A 1 97 ? -3.868 -2.884 14.981 1.00 90.75 97 ILE A C 1
ATOM 788 O O . ILE A 1 97 ? -3.999 -2.032 15.862 1.00 90.75 97 ILE A O 1
ATOM 792 N N . TRP A 1 98 ? -4.543 -2.795 13.834 1.00 91.94 98 TRP A N 1
ATOM 793 C CA . TRP A 1 98 ? -5.485 -1.718 13.550 1.00 91.94 98 TRP A CA 1
ATOM 794 C C . TRP A 1 98 ? -6.654 -1.690 14.544 1.00 91.94 98 TRP A C 1
ATOM 796 O O . TRP A 1 98 ? -7.047 -0.618 15.014 1.00 91.94 98 TRP A O 1
ATOM 806 N N . GLU A 1 99 ? -7.215 -2.849 14.885 1.00 91.19 99 GLU A N 1
ATOM 807 C CA . GLU A 1 99 ? -8.286 -2.985 15.873 1.00 91.19 99 GLU A CA 1
ATOM 808 C C . GLU A 1 99 ? -7.810 -2.623 17.285 1.00 91.19 99 GLU A C 1
ATOM 810 O O . GLU A 1 99 ? -8.519 -1.889 17.981 1.00 91.19 99 GLU A O 1
ATOM 815 N N . GLN A 1 100 ? -6.594 -3.024 17.669 1.00 91.06 100 GLN A N 1
ATOM 816 C CA . GLN A 1 100 ? -5.963 -2.620 18.931 1.00 91.06 100 GLN A CA 1
ATOM 817 C C . GLN A 1 100 ? -5.802 -1.095 19.015 1.00 91.06 100 GLN A C 1
ATOM 819 O O . GLN A 1 100 ? -6.280 -0.473 19.963 1.00 91.06 100 GLN A O 1
ATOM 824 N N . LEU A 1 101 ? -5.242 -0.460 17.979 1.00 85.94 101 LEU A N 1
ATOM 825 C CA . LEU A 1 101 ? -5.120 1.002 17.911 1.00 85.94 101 LEU A CA 1
ATOM 826 C C . LEU A 1 101 ? -6.489 1.696 17.974 1.00 85.94 101 LEU A C 1
ATOM 828 O O . LEU A 1 101 ? -6.640 2.739 18.603 1.00 85.94 101 LEU A O 1
ATOM 832 N N . ASN A 1 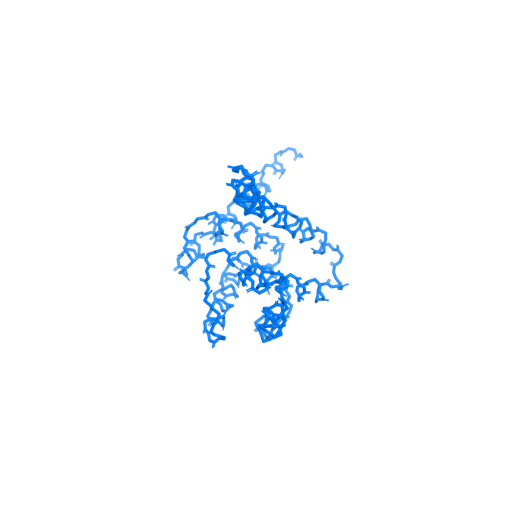102 ? -7.523 1.128 17.354 1.00 87.56 102 ASN A N 1
ATOM 833 C CA . ASN A 1 102 ? -8.872 1.693 17.410 1.00 87.56 102 ASN A CA 1
ATOM 834 C C . ASN A 1 102 ? -9.543 1.551 18.788 1.00 87.56 102 ASN A C 1
ATOM 836 O O . ASN A 1 102 ? -10.465 2.321 19.086 1.00 87.56 102 ASN A O 1
ATOM 840 N N . ALA A 1 103 ? -9.124 0.581 19.605 1.00 89.81 103 ALA A N 1
ATOM 841 C CA . ALA A 1 103 ? -9.614 0.392 20.968 1.00 89.81 103 ALA A CA 1
ATOM 842 C C . ALA A 1 103 ? -9.014 1.418 21.945 1.00 89.81 103 ALA A C 1
ATOM 844 O O . ALA A 1 103 ? -9.674 1.811 22.913 1.00 89.81 103 ALA A O 1
ATOM 845 N N . GLU A 1 104 ? -7.811 1.914 21.655 1.00 86.69 104 GLU A N 1
ATOM 846 C CA . GLU A 1 104 ? -7.126 2.906 22.474 1.00 86.69 104 GLU A CA 1
ATOM 847 C C . GLU A 1 104 ? -7.802 4.284 22.415 1.00 86.69 104 GLU A C 1
ATOM 849 O O . GLU A 1 104 ? -7.984 4.891 21.354 1.00 86.69 104 GLU A O 1
ATOM 854 N N . LYS A 1 105 ? -8.148 4.831 23.590 1.00 80.06 105 LYS A N 1
ATOM 855 C CA . LYS A 1 105 ? -8.834 6.131 23.728 1.00 80.06 105 LYS A CA 1
ATOM 856 C C . LYS A 1 105 ? -8.197 7.277 22.917 1.00 80.06 105 LYS A C 1
ATOM 858 O O . LYS A 1 105 ? -8.965 7.985 22.261 1.00 80.06 105 LYS A O 1
ATOM 863 N N . PRO A 1 106 ? -6.862 7.489 22.924 1.00 77.62 106 PRO A N 1
ATOM 864 C CA . PRO A 1 106 ? -6.252 8.582 22.159 1.00 77.62 106 PRO A CA 1
ATOM 865 C C . PRO A 1 106 ? -6.298 8.380 20.634 1.00 77.62 106 PRO A C 1
ATOM 867 O O . PRO A 1 106 ? -6.245 9.357 19.888 1.00 77.62 106 PRO A O 1
ATOM 870 N N . PHE A 1 107 ? -6.440 7.142 20.157 1.00 72.69 107 PHE A N 1
ATOM 871 C CA . PHE A 1 107 ? -6.359 6.792 18.735 1.00 72.69 107 PHE A CA 1
ATOM 872 C C . PHE A 1 107 ? -7.724 6.490 18.102 1.00 72.69 107 PHE A C 1
ATOM 874 O O . PHE A 1 107 ? -7.866 6.538 16.880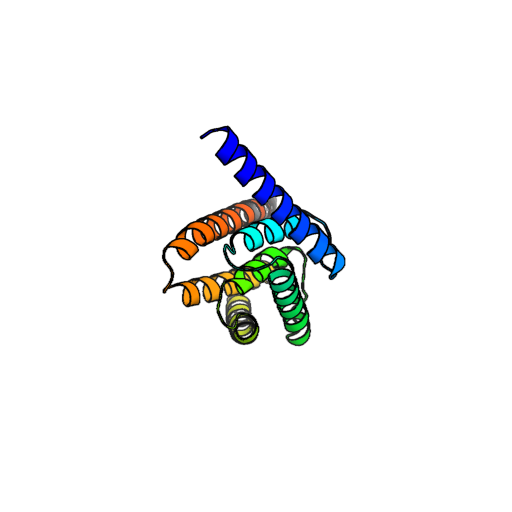 1.00 72.69 107 PHE A O 1
ATOM 881 N N . LYS A 1 108 ? -8.765 6.270 18.911 1.00 73.88 108 LYS A N 1
ATOM 882 C CA . LYS A 1 108 ? -10.122 5.868 18.497 1.00 73.88 108 LYS A CA 1
ATOM 883 C C . LYS A 1 108 ? -10.742 6.674 17.343 1.00 73.88 108 LYS A C 1
ATOM 885 O O . LYS A 1 108 ? -11.512 6.131 16.549 1.00 73.88 108 LYS A O 1
ATOM 890 N N . TRP A 1 109 ? -10.433 7.967 17.238 1.00 70.00 109 TRP A N 1
ATOM 891 C CA . TRP A 1 109 ? -11.026 8.878 16.245 1.00 70.00 109 TRP A CA 1
ATOM 892 C C . TRP A 1 109 ? -10.290 8.911 14.902 1.00 70.00 109 TRP A C 1
ATOM 894 O O . TRP A 1 109 ? -10.767 9.532 13.956 1.00 70.00 109 TRP A O 1
ATOM 904 N N . LYS A 1 110 ? -9.146 8.234 14.795 1.00 81.06 110 LYS A N 1
ATOM 905 C CA . LYS A 1 110 ? -8.243 8.323 13.645 1.00 81.06 110 LYS A CA 1
ATOM 906 C C . LYS A 1 110 ? -8.126 6.991 12.905 1.00 81.06 110 LYS A C 1
ATOM 908 O O . LYS A 1 110 ? -7.035 6.589 12.530 1.00 81.06 110 LYS A O 1
ATOM 913 N N . LYS A 1 111 ? -9.252 6.311 12.659 1.00 85.62 111 LYS A N 1
ATOM 914 C CA . LYS A 1 111 ? -9.275 4.945 12.095 1.00 85.62 111 LYS A CA 1
ATOM 915 C C . LYS A 1 111 ? -8.441 4.783 10.826 1.00 85.62 111 LYS A C 1
ATOM 917 O O . LYS A 1 111 ? -7.730 3.796 10.705 1.00 85.62 111 LYS A O 1
ATOM 922 N N . ASP A 1 112 ? -8.501 5.739 9.904 1.00 85.56 112 ASP A N 1
ATOM 923 C CA . ASP A 1 112 ? -7.726 5.650 8.663 1.00 85.56 112 ASP A CA 1
ATOM 924 C C . ASP A 1 112 ? -6.219 5.779 8.920 1.00 85.56 112 ASP A C 1
ATOM 926 O O . ASP A 1 112 ? -5.436 5.009 8.379 1.00 85.56 112 ASP A O 1
ATOM 930 N N . ILE A 1 113 ? -5.820 6.680 9.819 1.00 81.94 113 ILE A N 1
ATOM 931 C CA . ILE A 1 113 ? -4.418 6.847 10.224 1.00 81.94 113 ILE A CA 1
ATOM 932 C C . ILE A 1 113 ? -3.944 5.615 11.001 1.00 81.94 113 ILE A C 1
ATOM 934 O O . ILE A 1 113 ? -2.840 5.143 10.774 1.00 81.94 113 ILE A O 1
ATOM 938 N N . ASN A 1 114 ? -4.782 5.040 11.864 1.00 85.31 114 ASN A N 1
ATOM 939 C CA . ASN A 1 114 ? -4.454 3.817 12.595 1.00 85.31 114 ASN A CA 1
ATOM 940 C C . ASN A 1 114 ? -4.206 2.641 11.650 1.00 85.31 114 ASN A C 1
ATOM 942 O O . ASN A 1 114 ? -3.314 1.843 11.910 1.00 85.31 114 ASN A O 1
ATOM 946 N N . PHE A 1 115 ? -4.958 2.541 10.550 1.00 89.50 115 PHE A N 1
ATOM 947 C CA . PHE A 1 115 ? -4.693 1.530 9.528 1.00 89.50 115 PHE A CA 1
ATOM 948 C C . PHE A 1 115 ? -3.330 1.769 8.871 1.00 89.50 115 PHE A C 1
ATOM 950 O O . PHE A 1 115 ? -2.535 0.843 8.747 1.00 89.50 115 PHE A O 1
ATOM 957 N N . MET A 1 116 ? -3.033 3.019 8.503 1.00 86.81 116 MET A N 1
ATOM 958 C CA . MET A 1 116 ? -1.739 3.376 7.917 1.00 86.81 116 MET A CA 1
ATOM 959 C C . MET A 1 116 ? -0.580 3.065 8.874 1.00 86.81 116 MET A C 1
ATOM 961 O O . MET A 1 116 ? 0.414 2.499 8.438 1.00 86.81 116 MET A O 1
ATOM 965 N N . MET A 1 117 ? -0.730 3.357 10.171 1.00 82.19 117 MET A N 1
ATOM 966 C CA . MET A 1 117 ? 0.255 3.016 11.204 1.00 82.19 117 MET A CA 1
ATOM 967 C C . MET A 1 117 ? 0.421 1.505 11.369 1.00 82.19 117 MET A C 1
ATOM 969 O O . MET A 1 117 ? 1.549 1.036 11.447 1.00 82.19 117 MET A O 1
ATOM 973 N N . ALA A 1 118 ? -0.675 0.740 11.377 1.00 88.94 118 ALA A N 1
ATOM 974 C CA . ALA A 1 118 ? -0.620 -0.716 11.475 1.00 88.94 118 ALA A CA 1
ATOM 975 C C . ALA A 1 118 ? 0.160 -1.336 10.306 1.00 88.94 118 ALA A C 1
ATOM 977 O O . ALA A 1 118 ? 1.013 -2.190 10.526 1.00 88.94 118 ALA A O 1
ATOM 978 N N . VAL A 1 119 ? -0.077 -0.862 9.075 1.00 89.19 119 VAL A N 1
ATOM 979 C CA . VAL A 1 119 ? 0.712 -1.282 7.907 1.00 89.19 119 VAL A CA 1
ATOM 980 C C . VAL A 1 119 ? 2.185 -0.934 8.100 1.00 89.19 119 VAL A C 1
ATOM 982 O O . VAL A 1 119 ? 3.032 -1.800 7.912 1.00 89.19 119 VAL A O 1
ATOM 985 N N . THR A 1 120 ? 2.496 0.303 8.498 1.00 82.19 120 THR A N 1
ATOM 986 C CA . THR A 1 120 ? 3.883 0.728 8.716 1.00 82.19 120 THR A CA 1
ATOM 987 C C . THR A 1 120 ? 4.580 -0.124 9.773 1.00 82.19 120 THR A C 1
ATOM 989 O O . THR A 1 120 ? 5.700 -0.547 9.529 1.00 82.19 120 THR A O 1
ATOM 992 N N . PHE A 1 121 ? 3.935 -0.435 10.901 1.00 82.88 121 PHE A N 1
ATOM 993 C CA . PHE A 1 121 ? 4.532 -1.284 11.937 1.00 82.88 121 PHE A CA 1
ATOM 994 C C . PHE A 1 121 ? 4.867 -2.680 11.419 1.00 82.88 121 PHE A C 1
ATOM 996 O O . PHE A 1 121 ? 5.992 -3.130 11.596 1.00 82.88 121 PHE A O 1
ATOM 1003 N N . VAL A 1 122 ? 3.933 -3.327 10.721 1.00 86.50 122 VAL A N 1
ATOM 1004 C CA . VAL A 1 122 ? 4.145 -4.671 10.163 1.00 86.50 122 VAL A CA 1
ATOM 1005 C C . VAL A 1 122 ? 5.227 -4.671 9.086 1.00 86.50 122 VAL A C 1
ATOM 1007 O O . VAL A 1 122 ? 6.041 -5.588 9.015 1.00 86.50 122 VAL A O 1
ATOM 1010 N N . VAL A 1 123 ? 5.252 -3.642 8.237 1.00 83.19 123 VAL A N 1
ATOM 1011 C CA . VAL A 1 123 ? 6.286 -3.488 7.209 1.00 83.19 123 VAL A CA 1
ATOM 1012 C C . VAL A 1 123 ? 7.655 -3.255 7.851 1.00 83.19 123 VAL A C 1
ATOM 1014 O O . VAL A 1 123 ? 8.619 -3.888 7.440 1.00 83.19 123 VAL A O 1
ATOM 1017 N N . SER A 1 124 ? 7.749 -2.390 8.862 1.00 78.44 124 SER A N 1
ATOM 1018 C CA . SER A 1 124 ? 9.000 -2.123 9.576 1.00 78.44 124 SER A CA 1
ATOM 1019 C C . SER A 1 124 ? 9.529 -3.354 10.309 1.00 78.44 124 SER A C 1
ATOM 1021 O O . SER A 1 124 ? 10.717 -3.626 10.196 1.00 78.44 124 SER A O 1
ATOM 1023 N N . ASP A 1 125 ? 8.660 -4.111 10.982 1.00 81.06 125 ASP A N 1
ATOM 1024 C CA . ASP A 1 125 ? 9.009 -5.353 11.687 1.00 81.06 125 ASP A CA 1
ATOM 1025 C C . ASP A 1 125 ? 9.567 -6.418 10.725 1.00 81.06 125 ASP A C 1
ATOM 1027 O O . ASP A 1 125 ? 10.600 -7.029 10.975 1.00 81.06 125 ASP A O 1
ATOM 1031 N N . LYS A 1 126 ? 8.945 -6.586 9.551 1.00 77.62 126 LYS A N 1
ATOM 1032 C CA . LYS A 1 126 ? 9.328 -7.637 8.588 1.00 77.62 126 LYS A CA 1
ATOM 1033 C C . LYS A 1 126 ? 10.470 -7.257 7.642 1.00 77.62 126 LYS A C 1
ATOM 1035 O O . LYS A 1 126 ? 10.959 -8.122 6.920 1.00 77.62 126 LYS A O 1
ATOM 1040 N N . ILE A 1 127 ? 10.882 -5.989 7.604 1.00 70.19 127 ILE A N 1
ATOM 1041 C CA . ILE A 1 127 ? 11.997 -5.501 6.769 1.00 70.19 127 ILE A CA 1
ATOM 1042 C C . ILE A 1 127 ? 13.340 -5.511 7.523 1.00 70.19 127 ILE A C 1
ATOM 1044 O O . ILE A 1 127 ? 14.372 -5.254 6.901 1.00 70.19 127 ILE A O 1
ATOM 1048 N N . GLU A 1 128 ? 13.375 -5.872 8.814 1.00 56.78 128 GLU A N 1
ATOM 1049 C CA . GLU A 1 128 ? 14.588 -5.835 9.659 1.00 56.78 128 GLU A CA 1
ATOM 1050 C C . GLU A 1 128 ? 15.814 -6.618 9.122 1.00 56.78 128 GLU A C 1
ATOM 1052 O O . GLU A 1 128 ? 16.920 -6.390 9.607 1.00 56.78 128 GLU A O 1
ATOM 1057 N N . ASP A 1 129 ? 15.683 -7.419 8.056 1.00 50.66 129 ASP A N 1
ATOM 1058 C CA . ASP A 1 129 ? 16.788 -8.144 7.402 1.00 50.66 129 ASP A CA 1
ATOM 1059 C C . ASP A 1 129 ? 17.376 -7.501 6.111 1.00 50.66 129 ASP A C 1
ATOM 1061 O O . ASP A 1 129 ? 18.291 -8.073 5.512 1.00 50.66 129 ASP A O 1
ATOM 1065 N N . SER A 1 130 ? 16.930 -6.317 5.647 1.00 51.50 130 SER A N 1
ATOM 1066 C CA . SER A 1 130 ? 17.462 -5.681 4.412 1.00 51.50 130 SER A CA 1
ATOM 1067 C C . SER A 1 130 ? 17.807 -4.190 4.568 1.00 51.50 130 SER A C 1
ATOM 1069 O O . SER A 1 130 ? 16.949 -3.307 4.506 1.00 51.50 130 SER A O 1
ATOM 1071 N N . SER A 1 131 ? 19.104 -3.888 4.711 1.00 50.31 131 SER A N 1
ATOM 1072 C CA . SER A 1 131 ? 19.636 -2.554 5.057 1.00 50.31 131 SER A CA 1
ATOM 1073 C C . SER A 1 131 ? 19.404 -1.446 4.011 1.00 50.31 131 SER A C 1
ATOM 1075 O O . SER A 1 131 ? 19.276 -0.272 4.370 1.00 50.31 131 SER A O 1
ATOM 1077 N N . LEU A 1 132 ? 19.317 -1.782 2.717 1.00 49.75 132 LEU A N 1
ATOM 1078 C CA . LEU A 1 132 ? 19.099 -0.798 1.641 1.00 49.75 132 LEU A CA 1
ATOM 1079 C C . LEU A 1 132 ? 17.614 -0.479 1.420 1.00 49.75 132 LEU A C 1
ATOM 1081 O O . LEU A 1 132 ? 17.260 0.688 1.234 1.00 49.75 132 LEU A O 1
ATOM 1085 N N . LEU A 1 133 ? 16.739 -1.486 1.522 1.00 53.00 133 LEU A N 1
ATOM 1086 C CA . LEU A 1 133 ? 15.289 -1.275 1.509 1.00 53.00 133 LEU A CA 1
ATOM 1087 C C . LEU A 1 133 ? 14.860 -0.447 2.720 1.00 53.00 133 LEU A C 1
ATOM 1089 O O . LEU A 1 133 ? 14.060 0.474 2.572 1.00 53.00 133 LEU A O 1
ATOM 1093 N N . GLN A 1 134 ? 15.465 -0.697 3.886 1.00 51.59 134 GLN A N 1
ATOM 1094 C CA . GLN A 1 134 ? 15.206 0.060 5.105 1.00 51.59 134 GLN A CA 1
ATOM 1095 C C . GLN A 1 134 ? 15.433 1.564 4.917 1.00 51.59 134 GLN A C 1
ATOM 1097 O O . GLN A 1 134 ? 14.598 2.341 5.359 1.00 51.59 134 GLN A O 1
ATOM 1102 N N . THR A 1 135 ? 16.499 2.002 4.239 1.00 49.38 135 THR A N 1
ATOM 1103 C CA . THR A 1 135 ? 16.815 3.440 4.124 1.00 49.38 135 THR A CA 1
ATOM 1104 C C . THR A 1 135 ? 15.835 4.170 3.196 1.00 49.38 135 THR A C 1
ATOM 1106 O O . THR A 1 135 ? 15.243 5.173 3.595 1.00 49.38 135 THR A O 1
ATOM 1109 N N . ASN A 1 136 ? 15.582 3.638 1.993 1.00 53.66 136 ASN A N 1
ATOM 1110 C CA . ASN A 1 136 ? 14.657 4.258 1.032 1.00 53.66 136 ASN A CA 1
ATOM 1111 C C . ASN A 1 136 ? 13.194 4.199 1.509 1.00 53.66 136 ASN A C 1
ATOM 1113 O O . ASN A 1 136 ? 12.448 5.176 1.358 1.00 53.66 136 ASN A O 1
ATOM 1117 N N . LEU A 1 137 ? 12.776 3.092 2.141 1.00 57.16 137 LEU A N 1
ATOM 1118 C CA . LEU A 1 137 ? 11.456 3.019 2.766 1.00 57.16 137 LEU A CA 1
ATOM 1119 C C . LEU A 1 137 ? 11.363 3.894 4.015 1.00 57.16 137 LEU A C 1
ATOM 1121 O O . LEU A 1 137 ? 10.321 4.507 4.193 1.00 57.16 137 LEU A O 1
ATOM 1125 N N . SER A 1 138 ? 12.403 4.016 4.845 1.00 51.12 138 SER A N 1
ATOM 1126 C CA . SER A 1 138 ? 12.364 4.890 6.031 1.00 51.12 138 SER A CA 1
ATOM 1127 C C . SER A 1 138 ? 12.158 6.343 5.635 1.00 51.12 138 SER A C 1
ATOM 1129 O O . SER A 1 138 ? 11.288 6.993 6.198 1.00 51.12 138 SER A O 1
ATOM 1131 N N . THR A 1 139 ? 12.838 6.838 4.597 1.00 57.75 139 THR A N 1
ATOM 1132 C CA . THR A 1 139 ? 12.577 8.185 4.063 1.00 57.75 139 THR A CA 1
ATOM 1133 C C . THR A 1 139 ? 11.166 8.308 3.474 1.00 57.75 139 THR A C 1
ATOM 1135 O O . THR A 1 139 ? 10.492 9.324 3.653 1.00 57.75 139 THR A O 1
ATOM 1138 N N . THR A 1 140 ? 10.659 7.264 2.813 1.00 55.66 140 THR A N 1
ATOM 1139 C CA . THR A 1 140 ? 9.269 7.228 2.318 1.00 55.66 140 THR A CA 1
ATOM 1140 C C . THR A 1 140 ? 8.254 7.233 3.472 1.00 55.66 140 THR A C 1
ATOM 1142 O O . THR A 1 140 ? 7.239 7.923 3.423 1.00 55.66 140 THR A O 1
ATOM 1145 N N . ILE A 1 141 ? 8.534 6.512 4.555 1.00 56.38 141 ILE A N 1
ATOM 1146 C CA . ILE A 1 141 ? 7.729 6.470 5.777 1.00 56.38 141 ILE A CA 1
ATOM 1147 C C . ILE A 1 141 ? 7.792 7.825 6.487 1.00 56.38 141 ILE A C 1
ATOM 1149 O O . ILE A 1 141 ? 6.751 8.351 6.867 1.00 56.38 141 ILE A O 1
ATOM 1153 N N . GLU A 1 142 ? 8.970 8.435 6.613 1.00 54.38 142 GLU A N 1
ATOM 1154 C CA . GLU A 1 142 ? 9.161 9.770 7.185 1.00 54.38 142 GLU A CA 1
ATOM 1155 C C . GLU A 1 142 ? 8.398 10.831 6.395 1.00 54.38 142 GLU A C 1
ATOM 1157 O O . GLU A 1 142 ? 7.702 11.652 6.986 1.00 54.38 142 GLU A O 1
ATOM 1162 N N . THR A 1 143 ? 8.461 10.794 5.064 1.00 57.28 143 THR A N 1
ATOM 1163 C CA . THR A 1 143 ? 7.711 11.723 4.206 1.00 57.28 143 THR A CA 1
ATOM 1164 C C . THR A 1 143 ? 6.202 11.485 4.284 1.00 57.28 143 THR A C 1
ATOM 1166 O O . THR A 1 143 ? 5.441 12.452 4.349 1.00 57.28 143 THR A O 1
ATOM 1169 N N . LEU A 1 144 ? 5.742 10.231 4.386 1.00 53.88 144 LEU A N 1
ATOM 1170 C CA . LEU A 1 144 ? 4.336 9.906 4.660 1.00 53.88 144 LEU A CA 1
ATOM 1171 C C . LEU A 1 144 ? 3.890 10.414 6.042 1.00 53.88 144 LEU A C 1
ATOM 1173 O O . LEU A 1 144 ? 2.814 11.003 6.158 1.00 53.88 144 LEU A O 1
ATOM 1177 N N . ILE A 1 145 ? 4.715 10.244 7.077 1.00 51.19 145 ILE A N 1
ATOM 1178 C CA . ILE A 1 145 ? 4.470 10.761 8.430 1.00 51.19 145 ILE A CA 1
ATOM 1179 C C . ILE A 1 145 ? 4.416 12.293 8.409 1.00 51.19 145 ILE A C 1
ATOM 1181 O O . ILE A 1 145 ? 3.509 12.880 8.998 1.00 51.19 145 ILE A O 1
ATOM 1185 N N . GLN A 1 146 ? 5.335 12.960 7.709 1.00 55.84 146 GLN A N 1
ATOM 1186 C CA . GLN A 1 146 ? 5.360 14.420 7.581 1.00 55.84 146 GLN A CA 1
ATOM 1187 C C . GLN A 1 146 ? 4.123 14.949 6.841 1.00 55.84 146 GLN A C 1
ATOM 1189 O O . GLN A 1 146 ? 3.484 15.896 7.308 1.00 55.84 146 GLN A O 1
ATOM 1194 N N . ALA A 1 147 ? 3.717 14.302 5.744 1.00 53.19 147 ALA A N 1
ATOM 1195 C CA . ALA A 1 147 ? 2.498 14.650 5.016 1.00 53.19 147 ALA A CA 1
ATOM 1196 C C . ALA A 1 147 ? 1.236 14.488 5.889 1.00 53.19 147 ALA A C 1
ATOM 1198 O O . ALA A 1 147 ? 0.314 15.304 5.826 1.00 53.19 147 ALA A O 1
ATOM 1199 N N . GLN A 1 148 ? 1.205 13.476 6.761 1.00 48.41 148 GLN A N 1
ATOM 1200 C CA . GLN A 1 148 ? 0.106 13.256 7.708 1.00 48.41 148 GLN A CA 1
ATOM 1201 C C . GLN A 1 148 ? 0.126 14.227 8.899 1.00 48.41 148 GLN A C 1
ATOM 1203 O O . GLN A 1 148 ? -0.940 14.625 9.380 1.00 48.41 148 GLN A O 1
ATOM 1208 N N . GLN A 1 149 ? 1.306 14.660 9.358 1.00 47.06 149 GLN A N 1
ATOM 1209 C CA . GLN A 1 149 ? 1.423 15.688 10.395 1.00 47.06 149 GLN A CA 1
ATOM 1210 C C . GLN A 1 149 ? 0.826 17.021 9.926 1.00 47.06 149 GLN A C 1
ATOM 1212 O O . GLN A 1 149 ? 0.088 17.644 10.692 1.00 47.06 149 GLN A O 1
ATOM 1217 N N . ALA A 1 150 ? 1.004 17.397 8.655 1.00 49.59 150 ALA A N 1
ATOM 1218 C CA . ALA A 1 150 ? 0.374 18.590 8.082 1.00 49.59 150 ALA A CA 1
ATOM 1219 C C . ALA A 1 150 ? -1.169 18.541 8.139 1.00 49.59 150 ALA A C 1
ATOM 1221 O O . ALA A 1 150 ? -1.809 19.529 8.502 1.00 49.59 150 ALA A O 1
ATOM 1222 N N . ALA A 1 151 ? -1.780 17.378 7.878 1.00 44.41 151 ALA A N 1
ATOM 1223 C CA . ALA A 1 151 ? -3.229 17.190 8.013 1.00 44.41 151 ALA A CA 1
ATOM 1224 C C . ALA A 1 151 ? -3.702 17.241 9.481 1.00 44.41 151 ALA A C 1
ATOM 1226 O O . ALA A 1 151 ? -4.807 17.702 9.774 1.00 44.41 151 ALA A O 1
ATOM 1227 N N . SER A 1 152 ? -2.861 16.804 10.425 1.00 42.41 152 SER A N 1
ATOM 1228 C CA . SER A 1 152 ? -3.176 16.823 11.859 1.00 42.41 152 SER A CA 1
ATOM 1229 C C . SER A 1 152 ? -3.177 18.232 12.475 1.00 42.41 152 SER A C 1
ATOM 1231 O O . SER A 1 152 ? -3.924 18.481 13.424 1.00 42.41 152 SER A O 1
ATOM 1233 N N . MET A 1 153 ? -2.423 19.177 11.900 1.00 43.81 153 MET A N 1
ATOM 1234 C CA . MET A 1 153 ? -2.361 20.566 12.377 1.00 43.81 153 MET A CA 1
ATOM 1235 C C . MET A 1 153 ? -3.662 21.349 12.120 1.00 43.81 153 MET A C 1
ATOM 1237 O O . MET A 1 153 ? -3.978 22.269 12.875 1.00 43.81 153 MET A O 1
ATOM 1241 N N . ALA A 1 154 ? -4.480 20.948 11.140 1.00 42.50 154 ALA A N 1
ATOM 1242 C CA . ALA A 1 154 ? -5.789 21.564 10.898 1.00 42.50 154 ALA A CA 1
ATOM 1243 C C . ALA A 1 154 ? -6.814 21.239 12.006 1.00 42.50 154 ALA A C 1
ATOM 1245 O O . ALA A 1 154 ? -7.603 22.100 12.393 1.00 42.50 154 ALA A O 1
ATOM 1246 N N . ALA A 1 155 ? -6.765 20.028 12.576 1.00 40.62 155 ALA A N 1
ATOM 1247 C CA . ALA A 1 155 ? -7.692 19.595 13.626 1.00 40.62 155 ALA A CA 1
ATOM 1248 C C . ALA A 1 155 ? -7.432 20.286 14.979 1.00 40.62 155 ALA A C 1
ATOM 1250 O O . ALA A 1 155 ? -8.372 20.567 15.728 1.00 40.62 155 ALA A O 1
ATOM 1251 N N . ILE A 1 156 ? -6.164 20.601 15.279 1.00 44.28 156 ILE A N 1
ATOM 1252 C CA . ILE A 1 156 ? -5.772 21.324 16.500 1.00 44.28 156 ILE A CA 1
ATOM 1253 C C . ILE A 1 156 ? -6.242 22.782 16.431 1.00 44.28 156 ILE A C 1
ATOM 1255 O O . ILE A 1 156 ? -6.717 23.314 17.433 1.00 44.28 156 ILE A O 1
ATOM 1259 N N . SER A 1 157 ? -6.196 23.408 15.249 1.00 43.28 157 SER A N 1
ATOM 1260 C CA . SER A 1 157 ? -6.669 24.784 15.076 1.00 43.28 157 SER A CA 1
ATOM 1261 C C . SER A 1 157 ? -8.167 24.912 15.385 1.00 43.28 157 SER A C 1
ATOM 1263 O O . SER A 1 157 ? -8.536 25.772 16.179 1.00 43.28 157 SER A O 1
ATOM 1265 N N . THR A 1 158 ? -9.018 23.997 14.898 1.00 39.97 158 THR A N 1
ATOM 1266 C CA . THR A 1 158 ? -10.462 23.991 15.217 1.00 39.97 158 THR A CA 1
ATOM 1267 C C . THR A 1 158 ? -10.781 23.739 16.695 1.00 39.97 158 THR A C 1
ATOM 1269 O O . THR A 1 158 ? -11.743 24.305 17.209 1.00 39.97 158 THR A O 1
ATOM 1272 N N . ALA A 1 159 ? -9.983 22.934 17.405 1.00 45.69 159 ALA A N 1
ATOM 1273 C CA . ALA A 1 159 ? -10.164 22.733 18.846 1.00 45.69 159 ALA A CA 1
ATOM 1274 C C . ALA A 1 159 ? -9.728 23.967 19.660 1.00 45.69 159 ALA A C 1
ATOM 1276 O O . ALA A 1 159 ? -10.368 24.308 20.654 1.00 45.69 159 ALA A O 1
ATOM 1277 N N . ALA A 1 160 ? -8.679 24.667 19.216 1.00 47.84 160 ALA A N 1
ATOM 1278 C CA . ALA A 1 160 ? -8.179 25.868 19.877 1.00 47.84 160 ALA A CA 1
ATOM 1279 C C . ALA A 1 160 ? -9.122 27.076 19.719 1.00 47.84 160 ALA A C 1
ATOM 1281 O O . ALA A 1 160 ? -9.307 27.808 20.689 1.00 47.84 160 ALA A O 1
ATOM 1282 N N . VAL A 1 161 ? -9.765 27.268 18.553 1.00 48.75 161 VAL A N 1
ATOM 1283 C CA . VAL A 1 161 ? -10.773 28.343 18.399 1.00 48.75 161 VAL A CA 1
ATOM 1284 C C . VAL A 1 161 ? -12.080 28.061 19.143 1.00 48.75 161 VAL A C 1
ATOM 1286 O O . VAL A 1 161 ? -12.685 28.995 19.657 1.00 48.75 161 VAL A O 1
ATOM 1289 N N . ALA A 1 162 ? -12.507 26.800 19.272 1.00 46.88 162 ALA A N 1
ATOM 1290 C CA . ALA A 1 162 ? -13.706 26.469 20.050 1.00 46.88 162 ALA A CA 1
ATOM 1291 C C . ALA A 1 162 ? -13.495 26.640 21.569 1.00 46.88 162 ALA A C 1
ATOM 1293 O O . ALA A 1 162 ? -14.431 26.992 22.284 1.00 46.88 162 ALA A O 1
ATOM 1294 N N . ALA A 1 163 ? -12.270 26.424 22.064 1.00 49.06 163 ALA A N 1
ATOM 1295 C CA . ALA A 1 163 ? -11.925 26.621 23.473 1.00 49.06 163 ALA A CA 1
ATOM 1296 C C . ALA A 1 163 ? -11.705 28.099 23.853 1.00 49.06 163 ALA A C 1
ATOM 1298 O O . ALA A 1 163 ? -11.837 28.448 25.024 1.00 49.06 163 ALA A O 1
ATOM 1299 N N . SER A 1 164 ? -11.391 28.978 22.892 1.00 48.06 164 SER A N 1
ATOM 1300 C CA . SER A 1 164 ? -11.222 30.417 23.146 1.00 48.06 164 SER A CA 1
ATOM 1301 C C . SER A 1 164 ? -12.517 31.230 23.024 1.00 48.06 164 SER A C 1
ATOM 1303 O O . SER A 1 164 ? -12.553 32.367 23.487 1.00 48.06 164 SER A O 1
ATOM 1305 N N . SER A 1 165 ? -13.596 30.661 22.470 1.00 48.66 165 SER A N 1
ATOM 1306 C CA . SER A 1 165 ? -14.899 31.332 22.346 1.00 48.66 165 SER A CA 1
ATOM 1307 C C . SER A 1 165 ? -15.874 31.078 23.506 1.0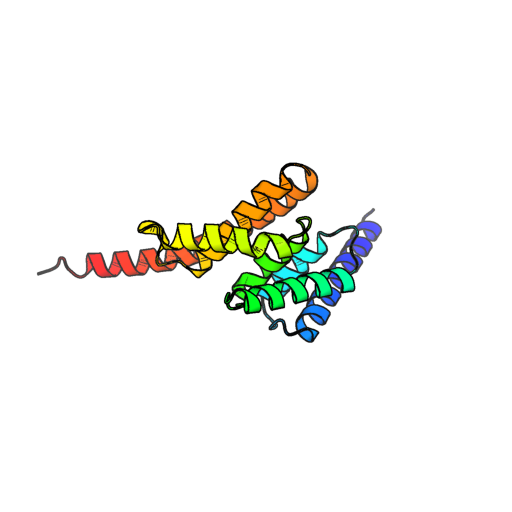0 48.66 165 SER A C 1
ATOM 1309 O O . SER A 1 165 ? -16.966 31.633 23.492 1.00 48.66 165 SER A O 1
ATOM 1311 N N . SER A 1 166 ? -15.523 30.254 24.502 1.00 49.12 166 SER A N 1
ATOM 1312 C CA . SER A 1 166 ? -16.402 29.927 25.644 1.00 49.12 166 SER A CA 1
ATOM 1313 C C . SER A 1 166 ? -15.970 30.556 26.977 1.00 49.12 166 SER A C 1
ATOM 1315 O O . SER A 1 166 ? -16.369 30.074 28.033 1.00 49.12 166 SER A O 1
ATOM 1317 N N . GLY A 1 167 ? -15.119 31.586 26.946 1.00 50.16 167 GLY A N 1
ATOM 1318 C CA . GLY A 1 167 ? -14.553 32.226 28.144 1.00 50.16 167 GLY A CA 1
ATOM 1319 C C . GLY A 1 167 ? -14.778 33.737 28.239 1.00 50.16 167 GLY A C 1
ATOM 1320 O O . GLY A 1 167 ? -14.019 34.402 28.935 1.00 50.16 167 GLY A O 1
ATOM 1321 N N . GLY A 1 168 ? -15.757 34.282 27.514 1.00 46.53 168 GLY A N 1
ATOM 1322 C CA . GLY A 1 168 ? -16.060 35.713 27.505 1.00 46.53 168 GLY A CA 1
ATOM 1323 C C . GLY A 1 168 ? -17.539 35.998 27.746 1.00 46.53 168 GLY A C 1
ATOM 1324 O O . GLY A 1 168 ? -18.250 36.306 26.795 1.00 46.53 168 GLY A O 1
ATOM 1325 N N . GLU A 1 169 ? -17.962 35.905 29.006 1.00 38.34 169 GLU A N 1
ATOM 1326 C CA . GLU A 1 169 ? -19.079 36.660 29.597 1.00 38.34 169 GLU A CA 1
ATOM 1327 C C . GLU A 1 169 ? -18.590 37.306 30.898 1.00 38.34 169 GLU A C 1
ATOM 1329 O O . GLU A 1 169 ? -17.852 36.622 31.649 1.00 38.34 169 GLU A O 1
#

Secondary structure (DSSP, 8-state):
-HHHHHHHHHHHHHHHHHHHHHHHHTTPPPSHHHHHHHHHHTT-TT--HHHHHHHHHHHHHHHHHTT----GGGHHHHHHTTSSTTTTTTHHHHHHHHHHHHHSTTTTT-HHHHHHHHHHHHHHHHTTT-HHHHHHHHHHHHHHHHHHHHHHHHHHHHHHHHHHSSS--

Foldseek 3Di:
DVVVVVVVVVVLVVQLVLLLVLLVVLPQDDDDLSSLLSNLLSVPPPDHSVRLSVQLSLLCVLCVVVVNHDDSNCSNLSSLLVPADPSSVCVVVLVVQLVVQCVDPVRVVPSVVSSSVSSVVVSQVRCVVPPVCCVVVVVVVVVVVVVVVVVVVVVVVVVVVVVVVPPDD

Radius of gyration: 18.62 Å; chains: 1; bounding box: 47×50×50 Å

pLDDT: mean 76.02, std 17.95, range [38.34, 98.12]